Protein AF-A0A968T573-F1 (afdb_monomer)

Solvent-accessible surf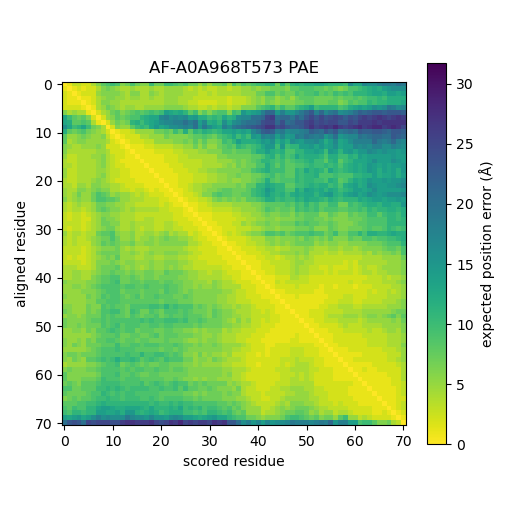ace area (backbone atoms only — not comparable to full-atom values): 4935 Å² total; per-residue (Å²): 110,69,67,68,74,74,48,95,82,48,75,66,58,54,50,49,53,52,52,41,62,74,65,72,60,90,80,90,82,84,67,93,67,86,76,91,82,85,90,84,89,69,47,61,49,69,49,97,87,68,49,80,45,78,51,82,68,86,81,48,56,66,61,57,49,48,56,66,74,76,104

Structure (mmCIF, N/CA/C/O backbone):
data_AF-A0A968T573-F1
#
_entry.id   AF-A0A968T573-F1
#
loop_
_atom_site.group_PDB
_atom_site.id
_atom_site.type_symbol
_atom_site.label_atom_id
_atom_site.label_alt_id
_atom_site.label_comp_id
_atom_site.label_asym_id
_atom_site.label_entity_id
_atom_site.label_seq_id
_atom_site.pdbx_PDB_ins_code
_atom_site.Cartn_x
_atom_site.Cartn_y
_atom_site.Cartn_z
_atom_site.occupancy
_atom_site.B_iso_or_equiv
_atom_site.auth_seq_id
_atom_site.auth_comp_id
_atom_site.auth_asym_id
_atom_site.auth_atom_id
_atom_site.pdbx_PDB_model_num
ATOM 1 N N . MET A 1 1 ? -10.331 6.562 6.889 1.00 72.75 1 MET A N 1
ATOM 2 C CA . MET A 1 1 ? -9.965 5.136 6.704 1.00 72.75 1 MET A CA 1
ATOM 3 C C . MET A 1 1 ? -10.246 4.294 7.948 1.00 72.75 1 MET A C 1
ATOM 5 O O . MET A 1 1 ? -10.896 3.272 7.800 1.00 72.75 1 MET A O 1
ATOM 9 N N . ALA A 1 2 ? -9.847 4.718 9.156 1.00 81.25 2 ALA A N 1
ATOM 10 C CA . ALA A 1 2 ? -10.137 3.982 10.398 1.00 81.25 2 ALA A CA 1
ATOM 11 C C . ALA A 1 2 ? -11.637 3.669 10.604 1.00 81.25 2 ALA A C 1
ATOM 13 O O . ALA A 1 2 ? -11.986 2.513 10.815 1.00 81.25 2 ALA A O 1
ATOM 14 N N . ASP A 1 3 ? -12.529 4.651 10.419 1.00 79.19 3 ASP A N 1
ATOM 15 C CA . ASP A 1 3 ? -13.987 4.436 10.507 1.00 79.19 3 ASP A CA 1
ATOM 16 C C . ASP A 1 3 ? -14.510 3.359 9.545 1.00 79.19 3 ASP A C 1
ATOM 18 O O . ASP A 1 3 ? -15.428 2.616 9.877 1.00 79.19 3 ASP A O 1
ATOM 22 N N . TYR A 1 4 ? -13.917 3.254 8.352 1.00 81.94 4 TYR A N 1
ATOM 23 C CA . TYR A 1 4 ? -14.314 2.259 7.356 1.00 81.94 4 TYR A CA 1
ATOM 24 C C . TYR A 1 4 ? -13.951 0.839 7.810 1.00 81.94 4 TYR A C 1
ATOM 26 O O . TYR A 1 4 ? -14.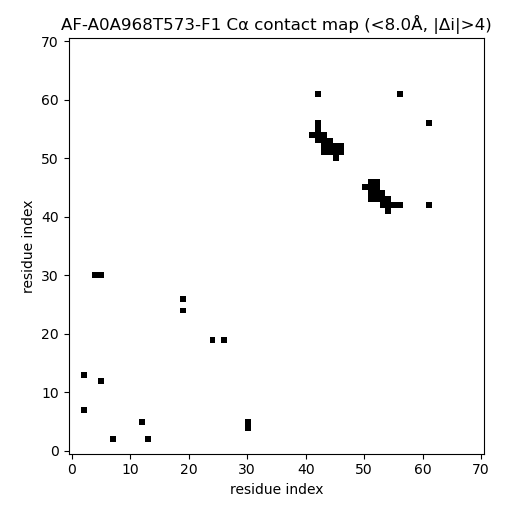760 -0.075 7.667 1.00 81.94 4 TYR A O 1
ATOM 34 N N . LEU A 1 5 ? -12.763 0.668 8.401 1.00 83.75 5 LEU A N 1
ATOM 35 C CA . LEU A 1 5 ? -12.279 -0.622 8.903 1.00 83.75 5 LEU A CA 1
ATOM 36 C C . LEU A 1 5 ? -13.041 -1.097 10.151 1.00 83.75 5 LEU A C 1
ATOM 38 O O . LEU A 1 5 ? -13.176 -2.296 10.363 1.00 83.75 5 LEU A O 1
ATOM 42 N N . LEU A 1 6 ? -13.568 -0.175 10.964 1.00 78.75 6 LEU A N 1
ATOM 43 C CA . LEU A 1 6 ? -14.266 -0.485 12.222 1.00 78.75 6 LEU A CA 1
ATOM 44 C C . LEU A 1 6 ? -15.776 -0.789 12.056 1.00 78.75 6 LEU A C 1
ATOM 46 O O . LEU A 1 6 ? -16.451 -1.143 13.034 1.00 78.75 6 LEU A O 1
ATOM 50 N N . GLY A 1 7 ? -16.288 -0.731 10.819 1.00 68.50 7 GLY A N 1
ATOM 51 C CA . GLY A 1 7 ? -17.634 -1.161 10.419 1.00 68.50 7 GLY A CA 1
ATOM 52 C C . GLY A 1 7 ? -18.674 -0.033 10.323 1.00 68.50 7 GLY A C 1
ATOM 53 O O . GLY A 1 7 ? -18.598 0.981 11.011 1.00 68.50 7 GLY A O 1
ATOM 54 N N . LYS A 1 8 ? -19.693 -0.215 9.464 1.00 59.53 8 LYS A N 1
ATOM 55 C CA . LYS A 1 8 ? -20.666 0.841 9.102 1.00 59.53 8 LYS A CA 1
ATOM 56 C C . LYS A 1 8 ? -21.758 1.141 10.149 1.00 59.53 8 LYS A C 1
ATOM 58 O O . LYS A 1 8 ? -22.355 2.211 10.068 1.00 59.53 8 LYS A O 1
ATOM 63 N N . ASN A 1 9 ? -21.987 0.288 11.157 1.00 62.44 9 ASN A N 1
ATOM 64 C CA . ASN A 1 9 ? -23.045 0.493 12.161 1.00 62.44 9 ASN A CA 1
ATOM 65 C C . ASN A 1 9 ? -22.560 0.357 13.612 1.00 62.44 9 ASN A C 1
ATOM 67 O O . ASN A 1 9 ? -22.297 -0.737 14.101 1.00 62.44 9 ASN A O 1
ATOM 71 N N . ALA A 1 10 ? -22.492 1.504 14.287 1.00 62.00 10 ALA A N 1
ATOM 72 C CA . ALA A 1 10 ? -23.127 1.805 15.573 1.00 62.00 10 ALA A CA 1
ATOM 73 C C . ALA A 1 10 ? -22.800 3.274 15.888 1.00 62.00 10 ALA A C 1
ATOM 75 O O . ALA A 1 10 ? -21.628 3.655 15.879 1.00 62.00 10 ALA A O 1
ATOM 76 N N . PHE A 1 11 ? -23.807 4.107 16.161 1.00 64.81 11 PHE A N 1
ATOM 77 C CA . PHE A 1 11 ? -23.605 5.461 16.703 1.00 64.81 11 PHE A CA 1
ATOM 78 C C . PHE A 1 11 ? -22.615 5.440 17.885 1.00 64.81 11 PHE A C 1
ATOM 80 O O . PHE A 1 11 ? -21.690 6.247 17.949 1.00 64.81 11 PHE A O 1
ATOM 87 N N . GLU A 1 12 ? -22.716 4.404 18.718 1.00 69.25 12 GLU A N 1
ATOM 88 C CA . GLU A 1 12 ? -21.814 4.129 19.837 1.00 69.25 12 GLU A CA 1
ATOM 89 C C . GLU A 1 12 ? -20.348 3.906 19.431 1.00 69.25 12 GLU A C 1
ATOM 91 O O . GLU A 1 12 ? -19.445 4.411 20.096 1.00 69.25 12 GLU A O 1
ATOM 96 N N . LYS A 1 13 ? -20.071 3.214 18.314 1.00 74.62 13 LYS A N 1
ATOM 97 C CA . LYS A 1 13 ? -18.690 3.023 17.830 1.00 74.62 13 LYS A CA 1
ATOM 98 C C . LYS A 1 13 ? -18.077 4.344 17.364 1.00 74.62 13 LYS A C 1
ATOM 100 O O . LYS A 1 13 ? -16.929 4.624 17.692 1.00 74.62 13 LYS A O 1
ATOM 105 N N . ARG A 1 14 ? -18.850 5.190 16.671 1.00 78.62 14 ARG A N 1
ATOM 106 C CA . ARG A 1 14 ? -18.393 6.532 16.263 1.00 78.62 14 ARG A CA 1
ATOM 107 C C . ARG A 1 14 ? -18.162 7.446 17.464 1.00 78.62 14 ARG A C 1
ATOM 109 O O . ARG A 1 14 ? -17.142 8.124 17.523 1.00 78.62 14 ARG A O 1
ATOM 116 N N . LYS A 1 15 ? -19.058 7.409 18.454 1.00 82.31 15 LYS A N 1
ATOM 117 C CA . LYS A 1 15 ? -18.903 8.136 19.721 1.00 82.31 15 LYS A CA 1
ATOM 118 C C . LYS A 1 15 ? -17.647 7.695 20.476 1.00 82.31 15 LYS A C 1
ATOM 120 O O . LYS A 1 15 ? -16.904 8.540 20.966 1.00 82.31 15 LYS A O 1
ATOM 125 N N . ARG A 1 16 ? -17.364 6.389 20.518 1.00 82.69 16 ARG A N 1
ATOM 126 C CA . ARG A 1 16 ? -16.123 5.852 21.095 1.00 82.69 16 ARG A CA 1
ATOM 127 C C . ARG A 1 16 ? -14.887 6.393 20.376 1.00 82.69 16 ARG A C 1
ATOM 129 O O . ARG A 1 16 ? -14.003 6.903 21.048 1.00 82.69 16 ARG A O 1
ATOM 136 N N . ILE A 1 17 ? -14.838 6.333 19.043 1.00 83.88 17 ILE A N 1
ATOM 137 C CA . ILE A 1 17 ? -13.706 6.862 18.259 1.00 83.88 17 ILE A CA 1
ATOM 138 C C . ILE A 1 17 ? -13.512 8.356 18.535 1.00 83.88 17 ILE A C 1
ATOM 140 O O . ILE A 1 17 ? -12.397 8.788 18.810 1.00 83.88 17 ILE A O 1
ATOM 144 N N . TYR A 1 18 ? -14.593 9.134 18.539 1.00 86.62 18 TYR A N 1
ATOM 145 C CA . TYR A 1 18 ? -14.535 10.565 18.828 1.00 86.62 18 TYR A CA 1
ATOM 146 C C . TYR A 1 18 ? -13.988 10.863 20.233 1.00 86.62 18 TYR A C 1
ATOM 148 O O . TYR A 1 18 ? -13.095 11.694 20.388 1.00 86.62 18 TYR A O 1
ATOM 156 N N . ASN A 1 19 ? -14.448 10.129 21.249 1.00 87.81 19 ASN A N 1
ATOM 157 C CA . ASN A 1 19 ? -13.931 10.258 22.611 1.00 87.81 19 ASN A CA 1
ATOM 158 C C . ASN A 1 19 ? -12.440 9.897 22.702 1.00 87.81 19 ASN A C 1
ATOM 160 O O . ASN A 1 19 ? -11.697 10.547 23.436 1.00 87.81 19 ASN A O 1
ATOM 164 N N . LEU A 1 20 ? -11.988 8.891 21.947 1.00 87.25 20 LEU A N 1
ATOM 165 C CA . LEU A 1 20 ? -10.575 8.511 21.894 1.00 87.25 20 LEU A CA 1
ATOM 166 C C . LEU A 1 20 ? -9.716 9.595 21.256 1.00 87.25 20 LEU A C 1
ATOM 168 O O . LEU A 1 20 ? -8.672 9.936 21.812 1.00 87.25 20 LEU A O 1
ATOM 172 N N . LEU A 1 21 ? -10.191 10.196 20.164 1.00 88.50 21 LEU A N 1
ATOM 173 C CA . LEU A 1 21 ? -9.516 11.321 19.522 1.00 88.50 21 LEU A CA 1
ATOM 174 C C . LEU A 1 21 ? -9.376 12.511 20.479 1.00 88.50 21 LEU A C 1
ATOM 176 O O . LEU A 1 21 ? -8.278 13.046 20.609 1.00 88.50 21 LEU A O 1
ATOM 180 N N . ILE A 1 22 ? -10.444 12.882 21.199 1.00 93.44 22 ILE A N 1
ATOM 181 C CA . ILE A 1 22 ? -10.391 13.961 22.203 1.00 93.44 22 ILE A CA 1
ATOM 182 C C . ILE A 1 22 ? -9.421 13.620 23.336 1.00 93.44 22 ILE A C 1
ATOM 184 O O . ILE A 1 22 ? -8.711 14.495 23.825 1.00 93.44 22 ILE A O 1
ATOM 188 N N . SER A 1 23 ? -9.383 12.357 23.768 1.00 92.62 23 SER A N 1
ATOM 189 C CA . SER A 1 23 ? -8.526 11.946 24.882 1.00 92.62 23 SER A CA 1
ATOM 190 C C . SER A 1 23 ? -7.028 12.087 24.588 1.00 92.62 23 SER A C 1
ATOM 192 O O . SER A 1 23 ? -6.236 12.124 25.528 1.00 92.62 23 SER A O 1
ATOM 194 N N . GLY A 1 24 ? -6.633 12.112 23.306 1.00 92.00 24 GLY A N 1
ATOM 195 C CA . GLY A 1 24 ? -5.233 12.154 22.873 1.00 92.00 24 GLY A CA 1
ATOM 196 C C . GLY A 1 24 ? -4.421 10.904 23.234 1.00 92.00 24 GLY A C 1
ATOM 197 O O . GLY A 1 24 ? -3.200 10.900 23.091 1.00 92.00 24 GLY A O 1
ATOM 198 N N . LYS A 1 25 ? -5.069 9.843 23.731 1.00 91.38 25 LYS A N 1
ATOM 199 C CA . LYS A 1 25 ? -4.408 8.602 24.141 1.00 91.38 25 LYS A CA 1
ATOM 200 C C . LYS A 1 25 ? -4.286 7.642 22.963 1.00 91.38 25 LYS A C 1
ATOM 202 O O . LYS A 1 25 ? -5.227 7.461 22.195 1.00 91.38 25 LYS A O 1
ATOM 207 N N . ASN A 1 26 ? -3.144 6.967 22.872 1.00 90.44 26 ASN A N 1
ATOM 208 C CA . ASN A 1 26 ? -2.953 5.888 21.909 1.00 90.44 26 ASN A CA 1
ATOM 209 C C . ASN A 1 26 ? -3.734 4.641 22.346 1.00 90.44 26 ASN A C 1
ATOM 211 O O . ASN A 1 26 ? -3.569 4.168 23.470 1.00 90.44 26 ASN A O 1
ATOM 215 N N . GLU A 1 27 ? -4.526 4.077 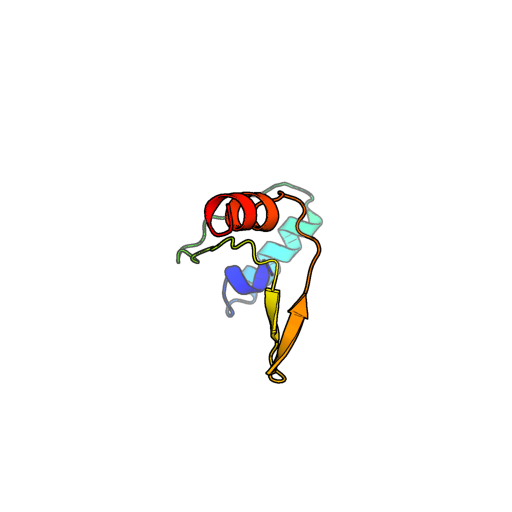21.435 1.00 86.69 27 GLU A N 1
ATOM 216 C CA . GLU A 1 27 ? -5.241 2.815 21.638 1.00 86.69 27 GLU A CA 1
ATOM 217 C C . GLU A 1 27 ? -4.950 1.844 20.489 1.00 86.69 27 GLU A C 1
ATOM 219 O O . GLU A 1 27 ? -4.931 2.221 19.317 1.00 86.69 27 GLU A O 1
ATOM 224 N N . LYS A 1 28 ? -4.741 0.570 20.832 1.00 88.56 28 LYS A N 1
ATOM 225 C CA . LYS A 1 28 ? -4.607 -0.525 19.869 1.00 88.56 28 LYS A CA 1
ATOM 226 C C . LYS A 1 28 ? -5.964 -1.201 19.694 1.00 88.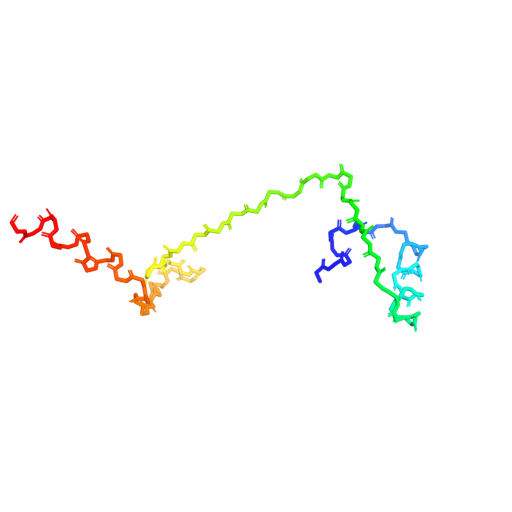56 28 LYS A C 1
ATOM 228 O O . LYS A 1 28 ? -6.482 -1.778 20.644 1.00 88.56 28 LYS A O 1
ATOM 233 N N . ILE A 1 29 ? -6.494 -1.192 18.473 1.00 85.81 29 ILE A N 1
ATOM 234 C CA . ILE A 1 29 ? -7.749 -1.869 18.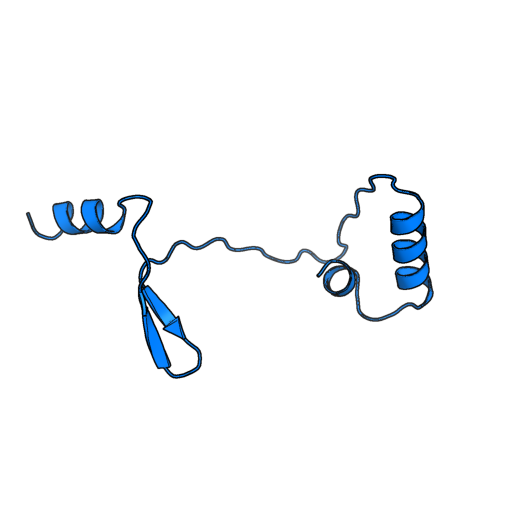125 1.00 85.81 29 ILE A CA 1
ATOM 235 C C . ILE A 1 29 ? -7.437 -3.012 17.157 1.00 85.81 29 ILE A C 1
ATOM 237 O O . ILE A 1 29 ? -6.814 -2.799 16.119 1.00 85.81 29 ILE A O 1
ATOM 241 N N . ILE A 1 30 ? -7.849 -4.227 17.515 1.00 86.25 30 ILE A N 1
ATOM 242 C CA . ILE A 1 30 ? -7.733 -5.417 16.665 1.00 86.25 30 ILE A CA 1
ATOM 243 C C . ILE A 1 30 ? -9.031 -5.539 15.861 1.00 86.25 30 ILE A C 1
ATOM 245 O O . ILE A 1 30 ? -10.113 -5.381 16.420 1.00 86.25 30 ILE A O 1
ATOM 249 N N . LEU A 1 31 ? -8.923 -5.777 14.552 1.00 86.56 31 LEU A N 1
ATOM 250 C CA . LEU A 1 31 ? -10.088 -5.979 13.691 1.00 86.56 31 LEU A CA 1
ATOM 251 C C . LEU A 1 31 ? -10.609 -7.411 13.842 1.00 86.56 31 LEU A C 1
ATOM 253 O O . LEU A 1 31 ? -9.837 -8.357 13.704 1.00 86.56 31 LEU A O 1
ATOM 257 N N . ASP A 1 32 ? -11.917 -7.555 14.060 1.00 84.94 32 ASP A N 1
ATOM 258 C CA . ASP A 1 32 ? -12.576 -8.867 14.163 1.00 84.94 32 ASP A CA 1
ATOM 259 C C . ASP A 1 32 ? -12.486 -9.649 12.845 1.00 84.94 32 ASP A C 1
ATOM 261 O O . ASP A 1 32 ? -12.358 -10.870 12.828 1.00 84.94 32 ASP A O 1
ATOM 265 N N . THR A 1 33 ? -12.556 -8.932 11.720 1.00 86.94 33 THR A N 1
ATOM 266 C CA . THR A 1 33 ? -12.390 -9.491 10.377 1.00 86.94 33 THR A CA 1
ATOM 267 C C . THR A 1 33 ? -11.046 -9.039 9.811 1.00 86.94 33 THR A C 1
ATOM 269 O O . THR A 1 33 ? -10.854 -7.835 9.608 1.00 86.94 33 THR A O 1
ATOM 272 N N . PRO A 1 34 ? -10.110 -9.965 9.541 1.00 89.88 34 PRO A N 1
ATOM 273 C CA . PRO A 1 34 ? -8.850 -9.630 8.896 1.00 89.88 34 PRO A CA 1
ATOM 274 C C . PRO A 1 34 ? -9.082 -8.988 7.526 1.00 89.88 34 PRO A C 1
ATOM 276 O O . PRO A 1 34 ? -9.824 -9.517 6.699 1.00 89.88 34 PRO A O 1
ATOM 279 N N . VAL A 1 35 ? -8.419 -7.860 7.274 1.00 90.69 35 VAL A N 1
ATOM 280 C CA . VAL A 1 35 ? -8.409 -7.208 5.960 1.00 90.69 35 VAL A CA 1
ATOM 281 C C . VAL A 1 35 ? -7.064 -7.511 5.301 1.00 90.69 35 VAL A C 1
ATOM 283 O O . VAL A 1 35 ? -6.034 -7.129 5.862 1.00 90.69 35 VAL A O 1
ATOM 286 N N . PRO A 1 36 ? -7.032 -8.212 4.154 1.00 94.88 36 PRO A N 1
ATOM 287 C CA . PRO A 1 36 ? -5.778 -8.525 3.486 1.00 94.88 36 PRO A CA 1
ATOM 288 C C . PRO A 1 36 ? -5.129 -7.246 2.948 1.00 94.88 36 PRO A C 1
ATOM 290 O O . PRO A 1 36 ? -5.796 -6.391 2.364 1.00 94.88 36 PRO A O 1
ATOM 293 N N . VAL A 1 37 ? -3.816 -7.123 3.141 1.00 94.75 37 VAL A N 1
ATOM 294 C CA . VAL A 1 37 ? -3.015 -5.993 2.660 1.00 94.75 37 VAL A CA 1
ATOM 295 C C . VAL A 1 37 ? -1.931 -6.531 1.739 1.00 94.75 37 VAL A C 1
ATOM 297 O O . VAL A 1 37 ? -1.142 -7.383 2.141 1.00 94.75 37 VAL A O 1
ATOM 300 N N . TYR A 1 38 ? -1.885 -6.008 0.517 1.00 95.50 38 TYR A N 1
ATOM 301 C CA . TYR A 1 38 ? -0.874 -6.347 -0.476 1.00 95.50 38 TYR A CA 1
ATOM 302 C C . TYR A 1 38 ? -0.082 -5.096 -0.843 1.00 95.50 38 TYR A C 1
ATOM 304 O O . TYR A 1 38 ? -0.666 -4.050 -1.124 1.00 95.50 38 TYR A O 1
ATOM 312 N N . ILE A 1 39 ? 1.245 -5.208 -0.838 1.00 94.56 39 ILE A N 1
ATOM 313 C CA . ILE A 1 39 ? 2.151 -4.130 -1.232 1.00 94.56 39 ILE A CA 1
ATOM 314 C C . ILE A 1 39 ? 2.845 -4.579 -2.510 1.00 94.56 39 ILE A C 1
ATOM 316 O O . ILE A 1 39 ? 3.615 -5.537 -2.499 1.00 94.56 39 ILE A O 1
ATOM 320 N N . PHE A 1 40 ? 2.551 -3.885 -3.604 1.00 92.75 40 PHE A N 1
ATOM 321 C CA . PHE A 1 40 ? 3.164 -4.123 -4.904 1.00 92.75 40 PHE A CA 1
ATOM 322 C C . PHE A 1 40 ? 3.993 -2.913 -5.319 1.00 92.75 40 PHE A C 1
ATOM 324 O O . PHE A 1 40 ? 3.666 -1.775 -4.980 1.00 92.75 40 PHE A O 1
ATOM 331 N N . TYR A 1 41 ? 5.054 -3.172 -6.074 1.00 94.19 41 TYR A N 1
ATOM 332 C CA . TYR A 1 41 ? 5.904 -2.149 -6.658 1.00 94.19 41 TYR A CA 1
ATOM 333 C C . TYR A 1 41 ? 5.917 -2.340 -8.171 1.00 94.19 41 TYR A C 1
ATOM 335 O O . TYR A 1 41 ? 6.533 -3.274 -8.681 1.00 94.19 41 TYR A O 1
ATOM 343 N N . PHE A 1 42 ? 5.202 -1.463 -8.869 1.00 95.12 42 PHE A N 1
ATOM 344 C CA . PHE A 1 42 ? 5.142 -1.443 -10.322 1.00 95.12 42 PHE A CA 1
ATOM 345 C C . PHE A 1 42 ? 5.630 -0.093 -10.832 1.00 95.12 42 PHE A C 1
ATOM 347 O O . PHE A 1 42 ? 5.199 0.962 -10.361 1.00 95.12 42 PHE A O 1
ATOM 354 N N . THR A 1 43 ? 6.522 -0.134 -11.813 1.00 96.38 43 THR A N 1
ATOM 355 C CA . THR A 1 43 ? 7.015 1.038 -12.544 1.00 96.38 43 THR A CA 1
ATOM 356 C C . THR A 1 43 ? 6.083 1.423 -13.694 1.00 96.38 43 THR A C 1
ATOM 358 O O . THR A 1 43 ? 6.148 2.552 -14.182 1.00 96.38 43 THR A O 1
ATOM 361 N N . VAL A 1 44 ? 5.161 0.526 -14.070 1.00 96.38 44 VAL A N 1
ATOM 362 C CA . VAL A 1 44 ? 4.082 0.766 -15.032 1.00 96.38 44 VAL A CA 1
ATOM 363 C C . VAL A 1 44 ? 2.778 0.087 -14.598 1.00 96.38 44 VAL A C 1
ATOM 365 O O . VAL A 1 44 ? 2.791 -1.049 -14.126 1.00 96.38 44 VAL A O 1
ATOM 368 N N . TRP A 1 45 ? 1.643 0.764 -14.767 1.00 96.31 45 TRP A N 1
ATOM 369 C CA . TRP A 1 45 ? 0.304 0.176 -14.625 1.00 96.31 45 TRP A CA 1
ATOM 370 C C . TRP A 1 45 ? -0.693 0.853 -15.568 1.00 96.31 45 TRP A C 1
ATOM 372 O O . TRP A 1 45 ? -0.418 1.927 -16.094 1.00 96.31 45 TRP A O 1
ATOM 382 N N . VAL A 1 46 ? -1.853 0.236 -15.777 1.00 97.25 46 VAL A N 1
ATOM 383 C CA . VAL A 1 46 ? -2.963 0.825 -16.541 1.00 97.25 46 VAL A CA 1
ATOM 384 C C . VAL A 1 46 ? -3.957 1.431 -15.555 1.00 97.25 46 VAL A C 1
ATOM 386 O O . VAL A 1 46 ? -4.319 0.775 -14.577 1.00 97.25 46 VAL A O 1
ATOM 389 N N . ASP A 1 47 ? -4.345 2.688 -15.759 1.00 96.00 47 ASP A N 1
ATOM 390 C CA . ASP A 1 47 ? -5.365 3.337 -14.933 1.00 96.00 47 ASP A CA 1
ATOM 391 C C . ASP A 1 47 ? -6.799 2.954 -15.347 1.00 96.00 47 ASP A C 1
ATOM 393 O O . ASP A 1 47 ? -7.022 2.117 -16.222 1.00 96.00 47 ASP A O 1
ATOM 397 N N . ASN A 1 48 ? -7.791 3.549 -14.680 1.00 97.06 48 ASN A N 1
ATOM 398 C CA . ASN A 1 48 ? -9.201 3.237 -14.918 1.00 97.06 48 ASN A CA 1
ATOM 399 C C . ASN A 1 48 ? -9.690 3.645 -16.319 1.00 97.06 48 ASN A C 1
ATOM 401 O O . ASN A 1 48 ? -10.681 3.086 -16.782 1.00 97.06 48 ASN A O 1
ATOM 405 N N . ASP A 1 49 ? -9.006 4.581 -16.986 1.00 97.56 49 ASP A N 1
ATOM 406 C CA . ASP A 1 49 ? -9.342 5.054 -18.333 1.00 97.56 49 ASP A CA 1
ATOM 407 C C . ASP A 1 49 ? -8.610 4.248 -19.422 1.00 97.56 49 ASP A C 1
ATOM 409 O O . ASP A 1 49 ? -8.738 4.526 -20.616 1.00 97.56 49 ASP A O 1
ATOM 413 N N . GLY A 1 50 ? -7.845 3.225 -19.027 1.00 97.19 50 GLY A N 1
ATOM 414 C CA . GLY A 1 50 ? -7.065 2.398 -19.942 1.00 97.19 50 GLY A CA 1
ATOM 415 C C . GLY A 1 50 ? -5.727 3.023 -20.341 1.00 97.19 50 GLY A C 1
ATOM 416 O O . GLY A 1 50 ? -5.070 2.512 -21.250 1.00 97.19 50 GLY A O 1
ATOM 417 N N .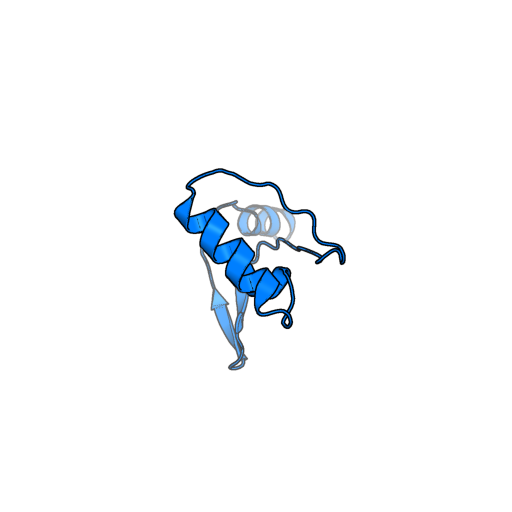 ILE A 1 51 ? -5.301 4.107 -19.686 1.00 97.94 51 ILE A N 1
ATOM 418 C CA . ILE A 1 51 ? -4.084 4.833 -20.047 1.00 97.94 51 ILE A CA 1
ATOM 419 C C . ILE A 1 51 ? -2.888 4.261 -19.264 1.00 97.94 51 ILE A C 1
ATOM 421 O O . ILE A 1 51 ? -2.942 4.148 -18.034 1.00 97.94 51 ILE A O 1
ATOM 425 N N . PRO A 1 52 ? -1.779 3.898 -19.942 1.00 97.38 52 PRO A N 1
ATOM 426 C CA . PRO A 1 52 ? -0.558 3.483 -19.266 1.00 97.38 52 PRO A CA 1
ATOM 427 C C . PRO A 1 52 ? 0.074 4.627 -18.467 1.00 97.38 52 PRO A C 1
ATOM 429 O O . PRO A 1 52 ? 0.394 5.691 -18.996 1.00 97.38 52 PRO A O 1
ATOM 432 N N . GLN A 1 53 ? 0.312 4.368 -17.189 1.00 97.69 53 GLN A N 1
ATOM 433 C CA . GLN A 1 53 ? 0.978 5.253 -16.246 1.00 97.69 53 GLN A CA 1
ATOM 434 C C . GLN A 1 53 ? 2.379 4.726 -15.953 1.00 97.69 53 GLN A C 1
ATOM 436 O O . GLN A 1 53 ? 2.535 3.570 -15.570 1.00 97.69 53 GLN A O 1
ATOM 441 N N . PHE A 1 54 ? 3.390 5.590 -16.075 1.00 97.06 54 PHE A N 1
ATOM 442 C CA . PHE A 1 54 ? 4.791 5.258 -15.801 1.00 97.06 54 PHE A CA 1
ATOM 443 C C . PHE A 1 54 ? 5.296 5.986 -14.556 1.00 97.06 54 PHE A C 1
ATOM 445 O O . PHE A 1 54 ? 4.900 7.123 -14.271 1.00 97.06 54 PHE A O 1
ATOM 452 N N . ARG A 1 55 ? 6.194 5.352 -13.805 1.00 95.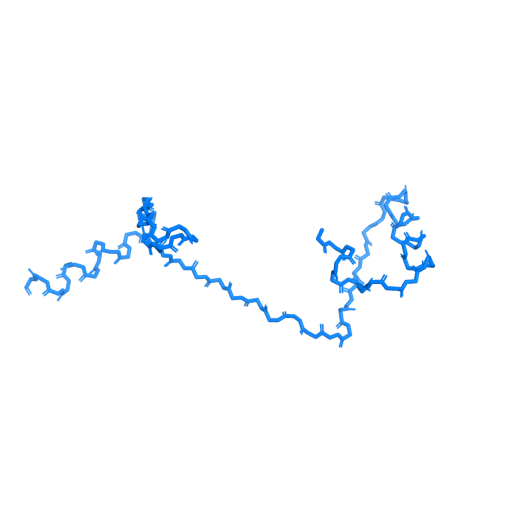94 55 ARG A N 1
ATOM 453 C CA . ARG A 1 55 ? 6.883 5.937 -12.651 1.00 95.94 55 ARG A CA 1
ATOM 454 C C . ARG A 1 55 ? 8.370 5.634 -12.706 1.00 95.94 55 ARG A C 1
ATOM 456 O O . ARG A 1 55 ? 8.815 4.695 -13.354 1.00 95.94 55 ARG A O 1
ATOM 463 N N . LYS A 1 56 ? 9.138 6.465 -12.001 1.00 96.12 56 LYS A N 1
ATOM 464 C CA . LYS A 1 56 ? 10.575 6.268 -11.853 1.00 96.12 56 LYS A CA 1
ATOM 465 C C . LYS A 1 56 ? 10.841 4.979 -11.079 1.00 96.12 56 LYS A C 1
ATOM 467 O O . LYS A 1 56 ? 10.286 4.789 -9.999 1.00 96.12 56 LYS A O 1
ATOM 472 N N . ASP A 1 57 ? 11.738 4.156 -11.608 1.00 96.06 57 ASP A N 1
ATOM 473 C CA . ASP A 1 57 ? 12.242 2.988 -10.901 1.00 96.06 57 ASP A CA 1
ATOM 474 C C . ASP A 1 57 ? 13.247 3.405 -9.813 1.00 96.06 57 ASP A C 1
ATOM 476 O O . ASP A 1 57 ? 14.432 3.600 -10.070 1.00 96.06 57 ASP A O 1
ATOM 480 N N . PHE A 1 58 ? 12.768 3.596 -8.586 1.00 96.69 58 PHE A N 1
ATOM 481 C CA . PHE A 1 58 ? 13.591 3.975 -7.437 1.00 96.69 58 PHE A CA 1
ATOM 482 C C . PHE A 1 58 ? 14.463 2.837 -6.888 1.00 96.69 58 PHE A C 1
ATOM 484 O O . PHE A 1 58 ? 15.449 3.121 -6.210 1.00 96.69 58 PHE A O 1
ATOM 491 N N . TYR A 1 59 ? 14.128 1.574 -7.167 1.00 95.44 59 TYR A N 1
ATOM 492 C CA . TYR A 1 59 ? 14.851 0.404 -6.645 1.00 95.44 59 TYR A CA 1
ATOM 493 C C . TYR A 1 59 ? 15.718 -0.314 -7.694 1.00 95.44 59 TYR A C 1
ATOM 495 O O . TYR A 1 59 ? 16.329 -1.352 -7.393 1.00 95.44 59 TYR A O 1
ATOM 503 N N . ASP A 1 60 ? 15.809 0.244 -8.907 1.00 95.69 60 ASP A N 1
ATOM 504 C CA . ASP A 1 60 ? 16.574 -0.298 -10.036 1.00 95.69 60 ASP A CA 1
ATOM 505 C C . ASP A 1 60 ? 16.193 -1.749 -10.399 1.00 95.69 60 ASP A C 1
ATOM 507 O O . ASP A 1 60 ? 17.028 -2.535 -10.864 1.00 95.69 60 ASP A O 1
ATOM 511 N N . HIS A 1 61 ? 14.953 -2.157 -10.133 1.00 95.56 61 HIS A N 1
ATOM 512 C CA . HIS A 1 61 ? 14.473 -3.497 -10.461 1.00 95.56 61 HIS A CA 1
ATOM 513 C C . HIS A 1 61 ? 14.396 -3.715 -11.972 1.00 95.56 61 HIS A C 1
ATOM 515 O O . HIS A 1 61 ? 14.874 -4.745 -12.453 1.00 95.56 61 HIS A O 1
ATOM 521 N N . ASP A 1 62 ? 13.918 -2.725 -12.720 1.00 94.88 62 ASP A N 1
ATOM 522 C CA . ASP A 1 62 ? 13.775 -2.805 -14.173 1.00 94.88 62 ASP A CA 1
ATOM 523 C C . ASP A 1 62 ? 15.147 -2.848 -14.837 1.00 94.88 62 ASP A C 1
ATOM 525 O O . ASP A 1 62 ? 15.402 -3.668 -15.718 1.00 94.88 62 ASP A O 1
ATOM 529 N N . ARG A 1 63 ? 16.083 -2.023 -14.354 1.00 94.25 63 ARG A N 1
ATOM 530 C CA . ARG A 1 63 ? 17.465 -2.007 -14.847 1.00 94.25 63 ARG A CA 1
ATOM 531 C C . ARG A 1 63 ? 18.154 -3.354 -14.637 1.00 94.25 63 ARG A C 1
ATOM 533 O O . ARG A 1 63 ? 18.799 -3.864 -15.552 1.00 94.25 63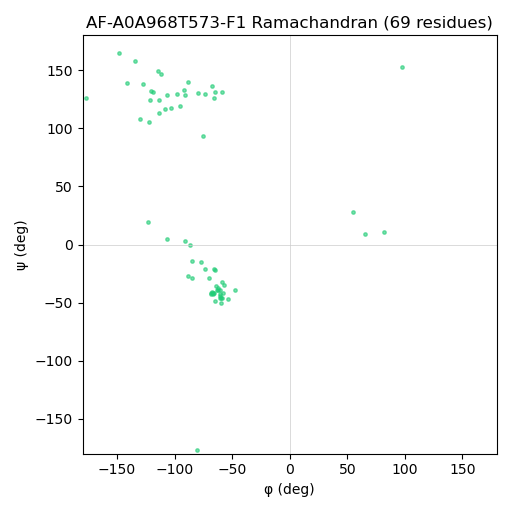 ARG A O 1
ATOM 540 N N . LYS A 1 6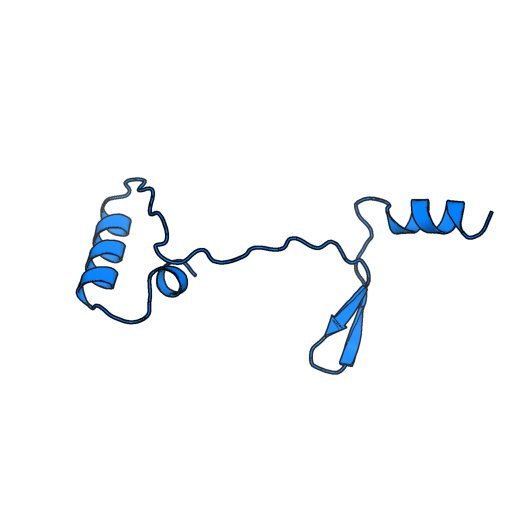4 ? 18.023 -3.938 -13.442 1.00 95.12 64 LYS A N 1
ATOM 541 C CA . LYS A 1 64 ? 18.583 -5.264 -13.128 1.00 95.12 64 LYS A CA 1
ATOM 542 C C . LYS A 1 64 ? 17.948 -6.359 -13.980 1.00 95.12 64 LYS A C 1
ATOM 544 O O . LYS A 1 64 ? 18.648 -7.271 -14.410 1.00 95.12 64 LYS A O 1
ATOM 549 N N . LEU A 1 65 ? 16.639 -6.277 -14.212 1.00 93.69 65 LEU A N 1
ATOM 550 C CA . LEU A 1 65 ? 15.921 -7.223 -15.056 1.00 93.69 65 LEU A CA 1
ATOM 551 C C . LEU A 1 65 ? 16.396 -7.131 -16.512 1.00 93.69 65 LEU A C 1
ATOM 553 O O . LEU A 1 65 ? 16.766 -8.147 -17.093 1.00 93.69 65 LEU A O 1
ATOM 557 N N . ALA A 1 66 ? 16.470 -5.921 -17.068 1.00 94.50 66 ALA A N 1
ATOM 558 C CA . ALA A 1 66 ? 16.925 -5.684 -18.435 1.00 94.50 66 ALA A CA 1
ATOM 559 C C . ALA A 1 66 ? 18.349 -6.208 -18.675 1.00 94.50 66 ALA A C 1
ATOM 561 O O . ALA A 1 66 ? 18.599 -6.857 -19.686 1.00 94.50 66 ALA A O 1
ATOM 562 N N . GLN A 1 67 ? 19.262 -6.007 -17.717 1.00 95.50 67 GLN A N 1
ATOM 563 C CA . GLN A 1 67 ? 20.624 -6.548 -17.791 1.00 95.50 67 GLN A CA 1
ATOM 564 C C . GLN A 1 67 ? 20.665 -8.075 -17.905 1.00 95.50 67 GLN A C 1
ATOM 566 O O . GLN A 1 67 ? 21.571 -8.598 -18.531 1.00 95.50 67 GLN A O 1
ATOM 571 N N . ARG A 1 68 ? 19.714 -8.797 -17.303 1.00 94.25 68 ARG A N 1
ATOM 572 C CA . ARG A 1 68 ? 19.680 -10.268 -17.362 1.00 94.25 68 ARG A CA 1
ATOM 573 C C . ARG A 1 68 ? 18.996 -10.809 -18.610 1.00 94.25 68 ARG A C 1
ATOM 575 O O . ARG A 1 68 ? 19.276 -11.933 -18.998 1.00 94.25 68 ARG A O 1
ATOM 582 N N . LEU A 1 69 ? 18.049 -10.058 -19.167 1.00 94.56 69 LEU A N 1
ATOM 583 C CA . LEU A 1 69 ? 17.261 -10.497 -20.319 1.00 94.56 69 LEU A CA 1
ATOM 584 C C . LEU A 1 69 ? 17.909 -10.140 -21.659 1.00 94.56 69 LEU A C 1
ATOM 586 O O . LEU A 1 69 ? 17.645 -10.818 -22.647 1.00 94.56 69 LEU A O 1
ATOM 590 N N . PHE A 1 70 ? 18.712 -9.075 -21.702 1.00 91.81 70 PHE A N 1
ATOM 591 C CA . PHE A 1 70 ? 19.234 -8.499 -22.945 1.00 91.81 70 PHE A CA 1
ATOM 592 C C . PHE A 1 70 ? 20.770 -8.418 -22.996 1.00 91.81 70 PHE A C 1
ATOM 594 O O . PHE A 1 70 ? 21.305 -7.637 -23.783 1.00 91.81 70 PHE A O 1
ATOM 601 N N . GLN A 1 71 ? 21.471 -9.193 -22.162 1.00 60.28 71 GLN A N 1
ATOM 602 C CA . GLN A 1 71 ? 22.917 -9.436 -22.278 1.00 60.28 71 GLN A CA 1
ATOM 603 C C . GLN A 1 71 ? 23.193 -10.865 -22.725 1.00 60.28 71 GLN A C 1
ATOM 605 O O . GLN A 1 71 ? 22.455 -11.769 -22.275 1.00 60.28 71 GLN A O 1
#

Radius of gyration: 21.06 Å; Cα contacts (8 Å, |Δi|>4): 26; chains: 1; bounding box: 46×24×48 Å

Mean predicted aligned error: 6.83 Å

pLDDT: mean 88.3, std 10.09, range [59.53, 97.94]

Sequence (71 aa):
MADYLLGKNAFEKRKRIYNLLISGKNEKIILDTPVPVYIFYFTVWVDNDGIPQFRKDFYDHDRKLAQRLFQ

Foldseek 3Di:
DVCVQQDDDDPVVVVVVVVCVVVVDDDDDDRPDDDDDDDDDDQWDADPVRDIDGHDDPPCPVVVVCVVPPD

Secondary structure (DSSP, 8-state):
-HHHHT-S--HHHHHHHHHHHHHT-------SSPPP------SEEE-TTS-EEE---SS-HHHHHHHHH--

Nearest PDB structures (foldseek):
  6re8-assembly1_X  TM=2.293E-01  e=4.710E+00  Polytomella sp. Pringsheim 198.80